Protein AF-A0A2T9YTA9-F1 (afdb_monomer_lite)

Secondary structure (DSSP, 8-state):
------------------HHHHHHHHHHHHTTS------------------------------------HHHHHHHHHHTT----S-------TTT--HHHHHHHHHHHHHHTPPPP--HHHHHHS-HHHHHHHHHHHTT--GGGPPP----PPPPTT--TT---HHHHGGG--

pLDDT: mean 70.23, std 19.35, range [25.97, 95.5]

Organism: NCBI:txid61424

Sequence (174 aa):
SDGKLTDELVIEVPDNENWIQAQLLKKTRLEGADKEKKEDCGLQIQKKTVKATQKQSSSEKEEDAPVQDIKTQVLRELATGFKVEEKLKIEVSEANATIGDKEKKKLLGDLENLEEGTTEESYARVPVESFGAALLRGMGWNKEADKEREETKPRASLLGLGAKPLSQLSRRSK

Structure (mmCIF, N/CA/C/O backbone):
data_AF-A0A2T9YTA9-F1
#
_entry.id   AF-A0A2T9YTA9-F1
#
loop_
_atom_site.group_PDB
_atom_site.id
_atom_site.type_symbol
_atom_site.label_atom_id
_atom_site.label_alt_id
_atom_site.label_comp_id
_atom_site.label_asym_id
_atom_site.label_entity_id
_atom_site.label_seq_id
_atom_site.pdbx_PDB_ins_code
_atom_site.Cartn_x
_atom_site.Cartn_y
_atom_site.Cartn_z
_atom_site.occupancy
_atom_site.B_iso_or_equiv
_atom_site.auth_seq_id
_atom_site.auth_comp_id
_atom_site.auth_asym_id
_atom_site.auth_atom_id
_atom_site.pdbx_PDB_model_num
ATOM 1 N N . SER A 1 1 ? -39.031 -32.396 3.344 1.00 40.75 1 SER A N 1
ATOM 2 C CA . SER A 1 1 ? -37.864 -33.146 2.842 1.00 40.75 1 SER A CA 1
ATOM 3 C C . SER A 1 1 ? -36.675 -32.228 2.898 1.00 40.75 1 SER A C 1
ATOM 5 O O . SER A 1 1 ? -36.449 -31.442 1.986 1.00 40.75 1 SER A O 1
ATOM 7 N N . ASP A 1 2 ? -36.017 -32.245 4.043 1.00 47.78 2 ASP A N 1
ATOM 8 C CA . ASP A 1 2 ? -35.284 -31.101 4.556 1.00 47.78 2 ASP A CA 1
ATOM 9 C C . ASP A 1 2 ? -33.785 -31.361 4.406 1.00 47.78 2 ASP A C 1
ATOM 11 O O . ASP A 1 2 ? -33.309 -32.459 4.682 1.00 47.78 2 ASP A O 1
ATOM 15 N N . GLY A 1 3 ? -33.054 -30.362 3.915 1.00 47.75 3 GLY A N 1
ATOM 16 C CA . GLY A 1 3 ? -31.653 -30.490 3.504 1.00 47.75 3 GLY A CA 1
ATOM 17 C C . GLY A 1 3 ? -30.830 -29.290 3.949 1.00 47.75 3 GLY A C 1
ATOM 18 O O . GLY A 1 3 ? -30.155 -28.660 3.140 1.00 47.75 3 GLY A O 1
ATOM 19 N N . LYS A 1 4 ? -30.952 -28.914 5.226 1.00 54.94 4 LYS A N 1
ATOM 20 C CA . LYS A 1 4 ? -30.260 -27.753 5.790 1.00 54.94 4 LYS A CA 1
ATOM 21 C C . LYS A 1 4 ? -28.819 -28.134 6.154 1.00 54.94 4 LYS A C 1
ATOM 23 O O . LYS A 1 4 ? -28.535 -28.457 7.301 1.00 54.94 4 LYS A O 1
ATOM 28 N N . LEU A 1 5 ? -27.936 -28.127 5.156 1.00 52.31 5 LEU A N 1
ATOM 29 C CA . LEU A 1 5 ? -26.509 -28.407 5.328 1.00 52.31 5 LEU A CA 1
ATOM 30 C C . LEU A 1 5 ? -25.816 -27.219 6.017 1.00 52.31 5 LEU A C 1
ATOM 32 O O . LEU A 1 5 ? -25.344 -26.291 5.363 1.00 52.31 5 LEU A O 1
ATOM 36 N N . THR A 1 6 ? -25.809 -27.221 7.348 1.00 58.75 6 THR A N 1
ATOM 37 C CA . THR A 1 6 ? -24.998 -26.308 8.165 1.00 58.75 6 THR A CA 1
ATOM 38 C C . THR A 1 6 ? -23.665 -26.972 8.487 1.00 58.75 6 THR A C 1
ATOM 40 O O . THR A 1 6 ? -23.453 -27.434 9.608 1.00 58.75 6 THR A O 1
ATOM 43 N N . ASP A 1 7 ? -22.783 -27.029 7.490 1.00 61.53 7 ASP A N 1
ATOM 44 C CA . ASP A 1 7 ? -21.380 -27.390 7.697 1.00 61.53 7 ASP A CA 1
ATOM 45 C C . ASP A 1 7 ? -20.689 -26.230 8.429 1.00 61.53 7 ASP A C 1
ATOM 47 O O . ASP A 1 7 ? -20.196 -25.279 7.818 1.00 61.53 7 ASP A O 1
ATOM 51 N N . GLU A 1 8 ? -20.702 -26.265 9.761 1.00 66.38 8 GLU A N 1
ATOM 52 C CA . GLU A 1 8 ? -19.934 -25.327 10.576 1.00 66.38 8 GLU A CA 1
ATOM 53 C C . GLU A 1 8 ? -18.439 -25.634 10.409 1.00 66.38 8 GLU A C 1
ATOM 55 O O . GLU A 1 8 ? -17.934 -26.621 10.944 1.00 66.38 8 GLU A O 1
ATOM 60 N N . LEU A 1 9 ? -17.715 -24.784 9.667 1.00 63.28 9 LEU A N 1
ATOM 61 C CA . LEU A 1 9 ? -16.251 -24.837 9.597 1.00 63.28 9 LEU A CA 1
ATOM 62 C C . LEU A 1 9 ? -15.640 -24.389 10.934 1.00 63.28 9 LEU A C 1
ATOM 64 O O . LEU A 1 9 ? -15.127 -23.277 11.076 1.00 63.28 9 LEU A O 1
ATOM 68 N N . VAL A 1 10 ? -15.677 -25.287 11.916 1.00 71.62 10 VAL A N 1
ATOM 69 C CA . VAL A 1 10 ? -14.903 -25.179 13.151 1.00 71.62 10 VAL A CA 1
ATOM 70 C C . VAL A 1 10 ? -13.429 -25.358 12.793 1.00 71.62 10 VAL A C 1
ATOM 72 O O . VAL A 1 10 ? -12.947 -26.470 12.589 1.00 71.62 10 VAL A O 1
ATOM 75 N N . ILE A 1 11 ? -12.704 -24.245 12.693 1.00 65.44 11 ILE A N 1
ATOM 76 C CA . ILE A 1 11 ? -11.245 -24.272 12.608 1.00 65.44 11 ILE A CA 1
ATOM 77 C C . ILE A 1 11 ? -10.727 -24.606 14.006 1.00 65.44 11 ILE A C 1
ATOM 79 O O . ILE A 1 11 ? -10.725 -23.749 14.890 1.00 65.44 11 ILE A O 1
ATOM 83 N N . GLU A 1 12 ? -10.291 -25.849 14.205 1.00 64.88 12 GLU A N 1
ATOM 84 C CA . GLU A 1 12 ? -9.565 -26.243 15.411 1.00 64.88 12 GLU A CA 1
ATOM 85 C C . GLU A 1 12 ? -8.277 -25.415 15.512 1.00 64.88 12 GLU A C 1
ATOM 87 O O . GLU A 1 12 ? -7.326 -25.602 14.751 1.00 64.88 12 GLU A O 1
ATOM 92 N N . VAL A 1 13 ? -8.254 -24.464 16.447 1.00 66.81 13 VAL A N 1
ATOM 93 C CA . VAL A 1 13 ? -7.025 -23.769 16.829 1.00 66.81 13 VAL A CA 1
ATOM 94 C C . VAL A 1 13 ? -6.237 -24.741 17.707 1.00 66.81 13 VAL A C 1
ATOM 96 O O . VAL A 1 13 ? -6.715 -25.057 18.797 1.00 66.81 13 VAL A O 1
ATOM 99 N N . PRO A 1 14 ? -5.063 -25.238 17.276 1.00 64.06 14 PRO A N 1
ATOM 100 C CA . PRO A 1 14 ? -4.266 -26.114 18.121 1.00 64.06 14 PRO A CA 1
ATOM 101 C C . PRO A 1 14 ? -3.813 -25.345 19.363 1.00 64.06 14 PRO A C 1
ATOM 103 O O . PRO A 1 14 ? -3.384 -24.190 19.252 1.00 64.06 14 PRO A O 1
ATOM 106 N N . ASP A 1 15 ? -3.875 -25.996 20.529 1.00 67.38 15 ASP A N 1
ATOM 107 C CA . ASP A 1 15 ? -3.315 -25.454 21.768 1.00 67.38 15 ASP A CA 1
ATOM 108 C C . ASP A 1 15 ? -1.877 -25.000 21.507 1.00 67.38 15 ASP A C 1
ATOM 110 O O . ASP A 1 15 ? -1.038 -25.750 20.999 1.00 67.38 15 ASP A O 1
ATOM 114 N N . ASN A 1 16 ? -1.607 -23.726 21.784 1.00 60.88 16 ASN A N 1
ATOM 115 C CA . ASN A 1 16 ? -0.426 -23.052 21.271 1.00 60.88 16 ASN A CA 1
ATOM 116 C C . ASN A 1 16 ? 0.832 -23.446 22.057 1.00 60.88 16 ASN A C 1
ATOM 118 O O . ASN A 1 16 ? 1.267 -22.714 22.950 1.00 60.88 16 ASN A O 1
ATOM 122 N N . GLU A 1 17 ? 1.421 -24.598 21.695 1.00 62.09 17 GLU A N 1
ATOM 123 C CA . GLU A 1 17 ? 2.660 -25.134 22.274 1.00 62.09 17 GLU A CA 1
ATOM 124 C C . GLU A 1 17 ? 3.660 -24.007 22.515 1.00 62.09 17 GLU A C 1
ATOM 126 O O . GLU A 1 17 ? 4.098 -23.304 21.599 1.00 62.09 17 GLU A O 1
ATOM 131 N N . ASN A 1 18 ? 3.927 -23.780 23.801 1.00 64.00 18 ASN A N 1
ATOM 132 C CA . ASN A 1 18 ? 4.260 -22.447 24.266 1.00 64.00 18 ASN A CA 1
ATOM 133 C C . ASN A 1 18 ? 5.513 -21.927 23.550 1.00 64.00 18 ASN A C 1
ATOM 135 O O . ASN A 1 18 ? 6.596 -22.501 23.687 1.00 64.00 18 ASN A O 1
ATOM 139 N N . TRP A 1 19 ? 5.408 -20.797 22.844 1.00 58.47 19 TRP A N 1
ATOM 140 C CA . TRP A 1 19 ? 6.564 -20.165 22.188 1.00 58.47 19 TRP A CA 1
ATOM 141 C C . TRP A 1 19 ? 7.711 -19.890 23.184 1.00 58.47 19 TRP A C 1
ATOM 143 O O . TRP A 1 19 ? 8.886 -19.897 22.816 1.00 58.47 19 TRP A O 1
ATOM 153 N N . ILE A 1 20 ? 7.357 -19.741 24.466 1.00 63.41 20 ILE A N 1
ATOM 154 C CA . ILE A 1 20 ? 8.235 -19.674 25.638 1.00 63.41 20 ILE A CA 1
ATOM 155 C C . ILE A 1 20 ? 9.043 -20.973 25.835 1.00 63.41 20 ILE A C 1
ATOM 157 O O . ILE A 1 20 ? 10.245 -20.905 26.081 1.00 63.41 20 ILE A O 1
ATOM 161 N N . GLN A 1 21 ? 8.437 -22.157 25.687 1.00 65.38 21 GLN A N 1
ATOM 162 C CA . GLN A 1 21 ? 9.142 -23.447 25.733 1.00 65.38 21 GLN A CA 1
ATOM 163 C C . GLN A 1 21 ? 10.055 -23.628 24.513 1.00 65.38 21 GLN A C 1
ATOM 165 O O . GLN A 1 21 ? 11.207 -24.033 24.667 1.00 65.38 21 GLN A O 1
ATOM 170 N N . ALA A 1 22 ? 9.604 -23.236 23.316 1.00 65.62 22 ALA A N 1
ATOM 171 C CA . ALA A 1 22 ? 10.445 -23.239 22.116 1.00 65.62 22 ALA A CA 1
ATOM 172 C C . ALA A 1 22 ? 11.651 -22.279 22.234 1.00 65.62 22 ALA A C 1
ATOM 174 O O . ALA A 1 22 ? 12.741 -22.586 21.747 1.00 65.62 22 ALA A O 1
ATOM 175 N N . GLN A 1 23 ? 11.490 -21.136 22.913 1.00 66.62 23 GLN A N 1
ATOM 176 C CA . GLN A 1 23 ? 12.589 -20.251 23.325 1.00 66.62 23 GLN A CA 1
ATOM 177 C C . GLN A 1 23 ? 13.514 -20.923 24.353 1.00 66.62 23 GLN A C 1
ATOM 179 O O . GLN A 1 23 ? 14.736 -20.850 24.214 1.00 66.62 23 GLN A O 1
ATOM 184 N N . LEU A 1 24 ? 12.963 -21.625 25.348 1.00 65.69 24 LEU A N 1
ATOM 185 C CA . LEU A 1 24 ? 13.742 -22.334 26.368 1.00 65.69 24 LEU A CA 1
ATOM 186 C C . LEU A 1 24 ? 14.623 -23.438 25.763 1.00 65.69 24 LEU A C 1
ATOM 188 O O . LEU A 1 24 ? 15.816 -23.471 26.060 1.00 65.69 24 LEU A O 1
ATOM 192 N N . LEU A 1 25 ? 14.085 -24.267 24.858 1.00 65.12 25 LEU A N 1
ATOM 193 C CA . LEU A 1 25 ? 14.863 -25.285 24.132 1.00 65.12 25 LEU A CA 1
ATOM 194 C C . LEU A 1 25 ? 15.940 -24.667 23.230 1.00 65.12 25 LEU A C 1
ATOM 196 O O . LEU A 1 25 ? 17.037 -25.213 23.117 1.00 65.12 25 LEU A O 1
ATOM 200 N N . LYS A 1 26 ? 15.666 -23.520 22.592 1.00 65.88 26 LYS A N 1
ATOM 201 C CA . LYS A 1 26 ? 16.689 -22.787 21.827 1.00 65.88 26 LYS A CA 1
ATOM 202 C C . LYS A 1 26 ? 17.810 -22.292 22.741 1.00 65.88 26 LYS A C 1
ATOM 204 O O . LYS A 1 26 ? 18.975 -22.434 22.384 1.00 65.88 26 LYS A O 1
ATOM 209 N N . LYS A 1 27 ? 17.480 -21.770 23.926 1.00 61.62 27 LYS A N 1
ATOM 210 C CA . LYS A 1 27 ? 18.472 -21.288 24.896 1.00 61.62 27 LYS A CA 1
ATOM 211 C C . LYS A 1 27 ? 19.351 -22.420 25.437 1.00 61.62 27 LYS A C 1
ATOM 213 O O . LYS A 1 27 ? 20.569 -22.277 25.411 1.00 61.62 27 LYS A O 1
ATOM 218 N N . THR A 1 28 ? 18.773 -23.543 25.868 1.00 57.31 28 THR A N 1
ATOM 219 C CA . THR A 1 28 ? 19.554 -24.683 26.391 1.00 57.31 28 THR A CA 1
ATOM 220 C C . THR A 1 28 ? 20.401 -25.362 25.315 1.00 57.31 28 THR A C 1
ATOM 222 O O . THR A 1 28 ? 21.502 -25.817 25.607 1.00 57.31 28 THR A O 1
ATOM 225 N N . ARG A 1 29 ? 19.954 -25.374 24.051 1.00 52.56 29 ARG A N 1
ATOM 226 C CA . ARG A 1 29 ? 20.751 -25.891 22.924 1.00 52.56 29 ARG A CA 1
ATOM 227 C C . ARG A 1 29 ? 21.940 -24.994 22.545 1.00 52.56 29 ARG A C 1
ATOM 229 O O . ARG A 1 29 ? 22.897 -25.497 21.965 1.00 52.56 29 ARG A O 1
ATOM 236 N N . LEU A 1 30 ? 21.892 -23.696 22.855 1.00 52.50 30 LEU A N 1
ATOM 237 C CA . LEU A 1 30 ? 22.941 -22.725 22.509 1.00 52.50 30 LEU A CA 1
ATOM 238 C C . LEU A 1 30 ? 23.997 -22.517 23.607 1.00 52.50 30 LEU A C 1
ATOM 240 O O . LEU A 1 30 ? 25.041 -21.942 23.330 1.00 52.50 30 LEU A O 1
ATOM 244 N N . GLU A 1 31 ? 23.791 -23.016 24.829 1.00 51.38 31 GLU A N 1
ATOM 245 C CA . GLU A 1 31 ? 24.792 -22.897 25.908 1.00 51.38 31 GLU A CA 1
ATOM 246 C C . GLU A 1 31 ? 26.050 -23.766 25.672 1.00 51.38 31 GLU A C 1
ATOM 248 O O . GLU A 1 31 ? 27.072 -23.581 26.329 1.00 51.38 31 GLU A O 1
ATOM 253 N N . GLY A 1 32 ? 26.004 -24.680 24.694 1.00 52.91 32 GLY A N 1
ATOM 254 C CA . GLY A 1 32 ? 27.119 -25.551 24.309 1.00 52.91 32 GLY A CA 1
ATOM 255 C C . GLY A 1 32 ? 27.921 -25.131 23.068 1.00 52.91 32 GLY A C 1
ATOM 256 O O . GLY A 1 32 ? 28.824 -25.879 22.698 1.00 52.91 32 GLY A O 1
ATOM 257 N N . ALA A 1 33 ? 27.609 -24.008 22.401 1.00 47.84 33 ALA A N 1
ATOM 258 C CA . ALA A 1 33 ? 28.216 -23.663 21.108 1.00 47.84 33 ALA A CA 1
ATOM 259 C C . ALA A 1 33 ? 28.548 -22.165 20.921 1.00 47.84 33 ALA A C 1
ATOM 261 O O . ALA A 1 33 ? 27.722 -21.289 21.153 1.00 47.84 33 ALA A O 1
ATOM 262 N N . ASP A 1 34 ? 29.765 -21.932 20.423 1.00 46.88 34 ASP A N 1
ATOM 263 C CA . ASP A 1 34 ? 30.239 -20.798 19.614 1.00 46.88 34 ASP A CA 1
ATOM 264 C C . ASP A 1 34 ? 30.160 -19.355 20.164 1.00 46.88 34 ASP A C 1
ATOM 266 O O . ASP A 1 34 ? 29.145 -18.658 20.146 1.00 46.88 34 ASP A O 1
ATOM 270 N N . LYS A 1 35 ? 31.342 -18.843 20.544 1.00 51.28 35 LYS A N 1
ATOM 271 C CA . LYS A 1 35 ? 31.606 -17.422 20.830 1.00 51.28 35 LYS A CA 1
ATOM 272 C C . LYS A 1 35 ? 31.845 -16.628 19.537 1.00 51.28 35 LYS A C 1
ATOM 274 O O . LYS A 1 35 ? 32.991 -16.312 19.221 1.00 51.28 35 LYS A O 1
ATOM 279 N N . GLU A 1 36 ? 30.790 -16.261 18.820 1.00 52.22 36 GLU A N 1
ATOM 280 C CA . GLU A 1 36 ? 30.896 -15.382 17.642 1.00 52.22 36 GLU A CA 1
ATOM 281 C C . GLU A 1 36 ? 30.331 -13.965 17.889 1.00 52.22 36 GLU A C 1
ATOM 283 O O . GLU A 1 36 ? 29.819 -13.635 18.964 1.00 52.22 36 GLU A O 1
ATOM 288 N N . LYS A 1 37 ? 30.571 -13.063 16.931 1.00 47.03 37 LYS A N 1
ATOM 289 C CA . LYS A 1 37 ? 30.612 -11.605 17.139 1.00 47.03 37 LYS A CA 1
ATOM 290 C C . LYS A 1 37 ? 29.228 -10.978 17.334 1.00 47.03 37 LYS A C 1
ATOM 292 O O . LYS A 1 37 ? 28.288 -11.279 16.608 1.00 47.03 37 LYS A O 1
ATOM 297 N N . LYS A 1 38 ? 29.148 -9.996 18.238 1.00 47.59 38 LYS A N 1
ATOM 298 C CA . LYS A 1 38 ? 28.053 -9.016 18.262 1.00 47.59 38 LYS A CA 1
ATOM 299 C C . LYS A 1 38 ? 28.402 -7.840 17.356 1.00 47.59 38 LYS A C 1
ATOM 301 O O . LYS A 1 38 ? 29.269 -7.043 17.705 1.00 47.59 38 LYS A O 1
ATOM 306 N N . GLU A 1 39 ? 27.713 -7.727 16.229 1.00 51.19 39 GLU A N 1
ATOM 307 C CA . GLU A 1 39 ? 27.677 -6.502 15.429 1.00 51.19 39 GLU A CA 1
ATOM 308 C C . GLU A 1 39 ? 26.468 -5.672 15.891 1.00 51.19 39 GLU A C 1
ATOM 310 O O . GLU A 1 39 ? 25.338 -6.157 15.895 1.00 51.19 39 GLU A O 1
ATOM 315 N N . ASP A 1 40 ? 26.716 -4.456 16.386 1.00 51.50 40 ASP A N 1
ATOM 316 C CA . ASP A 1 40 ? 25.753 -3.702 17.206 1.00 51.50 40 ASP A CA 1
ATOM 317 C C . ASP A 1 40 ? 24.887 -2.755 16.353 1.00 51.50 40 ASP A C 1
ATOM 319 O O . ASP A 1 40 ? 25.058 -1.536 16.340 1.00 51.50 40 ASP A O 1
ATOM 323 N N . CYS A 1 41 ? 23.966 -3.329 15.576 1.00 48.34 41 CYS A N 1
ATOM 324 C CA . CYS A 1 41 ? 23.066 -2.607 14.672 1.00 48.34 41 CYS A CA 1
ATOM 325 C C . CYS A 1 41 ? 21.750 -2.167 15.355 1.00 48.34 41 CYS A C 1
ATOM 327 O O . CYS A 1 41 ? 20.657 -2.583 14.968 1.00 48.34 41 CYS A O 1
ATOM 329 N N . GLY A 1 42 ? 21.847 -1.307 16.378 1.00 66.81 42 GLY A N 1
ATOM 330 C CA . GLY A 1 42 ? 20.703 -0.832 17.174 1.00 66.81 42 GLY A CA 1
ATOM 331 C C . GLY A 1 42 ? 20.610 0.692 17.336 1.00 66.81 42 GLY A C 1
ATOM 332 O O . GLY A 1 42 ? 21.616 1.397 17.379 1.00 66.81 42 GLY A O 1
ATOM 333 N N . LEU A 1 43 ? 19.384 1.216 17.469 1.00 54.84 43 LEU A N 1
ATOM 334 C CA . LEU A 1 43 ? 19.136 2.645 17.704 1.00 54.84 43 LEU A CA 1
ATOM 335 C C . LEU A 1 43 ? 19.393 2.997 19.184 1.00 54.84 43 LEU A C 1
ATOM 337 O O . LEU A 1 43 ? 18.695 2.522 20.081 1.00 54.84 43 LEU A O 1
ATOM 341 N N . GLN A 1 44 ? 20.417 3.807 19.458 1.00 65.50 44 GLN A N 1
ATOM 342 C CA . GLN A 1 44 ? 21.008 3.902 20.799 1.00 65.50 44 GLN A CA 1
ATOM 343 C C . GLN A 1 44 ? 20.300 4.934 21.707 1.00 65.50 44 GLN A C 1
ATOM 345 O O . GLN A 1 44 ? 20.561 6.137 21.657 1.00 65.50 44 GLN A O 1
ATOM 350 N N . ILE A 1 45 ? 19.383 4.461 22.561 1.00 66.06 45 ILE A N 1
ATOM 351 C CA . ILE A 1 45 ? 18.544 5.315 23.423 1.00 66.06 45 ILE A CA 1
ATOM 352 C C . ILE A 1 45 ? 19.328 5.854 24.636 1.00 66.06 45 ILE A C 1
ATOM 354 O O . ILE A 1 45 ? 19.606 5.139 25.601 1.00 66.06 45 ILE A O 1
ATOM 358 N N . GLN A 1 46 ? 19.615 7.157 24.617 1.00 68.94 46 GLN A N 1
ATOM 359 C CA . GLN A 1 46 ? 20.226 7.908 25.721 1.00 68.94 46 GLN A CA 1
ATOM 360 C C . GLN A 1 46 ? 19.267 8.039 26.923 1.00 68.94 46 GLN A C 1
ATOM 362 O O . GLN A 1 46 ? 18.248 8.730 26.850 1.00 68.94 46 GLN A O 1
ATOM 367 N N . LYS A 1 47 ? 19.604 7.425 28.065 1.00 64.50 47 LYS A N 1
ATOM 368 C CA . LYS A 1 47 ? 18.811 7.522 29.307 1.00 64.50 47 LYS A CA 1
ATOM 369 C C . LYS A 1 47 ? 19.046 8.861 30.018 1.00 64.50 47 LYS A C 1
ATOM 371 O O . LYS A 1 47 ? 19.996 9.003 30.786 1.00 64.50 47 LYS A O 1
ATOM 376 N N . LYS A 1 48 ? 18.153 9.837 29.818 1.00 57.16 48 LYS A N 1
ATOM 377 C CA . LYS A 1 48 ? 18.143 11.076 30.617 1.00 57.16 48 LYS A CA 1
ATOM 378 C C . LYS A 1 48 ? 17.714 10.785 32.058 1.00 57.16 48 LYS A C 1
ATOM 380 O O . LYS A 1 48 ? 16.589 10.362 32.302 1.00 57.16 48 LYS A O 1
ATOM 385 N N . THR A 1 49 ? 18.606 11.051 33.008 1.00 43.22 49 THR A N 1
ATOM 386 C CA . THR A 1 49 ? 18.297 11.058 34.444 1.00 43.22 49 THR A CA 1
ATOM 387 C C . THR A 1 49 ? 17.673 12.400 34.838 1.00 43.22 49 THR A C 1
ATOM 389 O O . THR A 1 49 ? 18.218 13.459 34.524 1.00 43.22 49 THR A O 1
ATOM 392 N N . VAL A 1 50 ? 16.515 12.361 35.504 1.00 45.31 50 VAL A N 1
ATOM 393 C CA . VAL A 1 50 ? 15.825 13.543 36.042 1.00 45.31 50 VAL A CA 1
ATOM 394 C C . VAL A 1 50 ? 15.982 13.535 37.558 1.00 45.31 50 VAL A C 1
ATOM 396 O O . VAL A 1 50 ? 15.513 12.627 38.241 1.00 45.31 50 VAL A O 1
ATOM 399 N N . LYS A 1 51 ? 16.666 14.549 38.092 1.00 37.03 51 LYS A N 1
ATOM 400 C CA . LYS A 1 51 ? 16.985 14.651 39.519 1.00 37.03 51 LYS A CA 1
ATOM 401 C C . LYS A 1 51 ? 15.825 15.318 40.265 1.00 37.03 51 LYS A C 1
ATOM 403 O O . LYS A 1 51 ? 15.719 16.540 40.275 1.00 37.03 51 LYS A O 1
ATOM 408 N N . ALA A 1 52 ? 14.941 14.514 40.852 1.00 33.31 52 ALA A N 1
ATOM 409 C CA . ALA A 1 52 ? 13.789 15.006 41.604 1.00 33.31 52 ALA A CA 1
ATOM 410 C C . ALA A 1 52 ? 14.208 15.596 42.963 1.00 33.31 52 ALA A C 1
ATOM 412 O O . ALA A 1 52 ? 14.742 14.890 43.817 1.00 33.31 52 ALA A O 1
ATOM 413 N N . THR A 1 53 ? 13.931 16.883 43.179 1.00 27.25 53 THR A N 1
ATOM 414 C CA . THR A 1 53 ? 14.089 17.540 44.485 1.00 27.25 53 THR A CA 1
ATOM 415 C C . THR A 1 53 ? 12.826 17.328 45.312 1.00 27.25 53 THR A C 1
ATOM 417 O O . THR A 1 53 ? 11.762 17.830 44.955 1.00 27.25 53 THR A O 1
ATOM 420 N N . GLN A 1 54 ? 12.928 16.597 46.422 1.00 37.81 54 GLN A N 1
ATOM 421 C CA . GLN A 1 54 ? 11.819 16.449 47.365 1.00 37.81 54 GLN A CA 1
ATOM 422 C C . GLN A 1 54 ? 11.565 17.748 48.142 1.00 37.81 54 GLN A C 1
ATOM 424 O O . GLN A 1 54 ? 12.497 18.457 48.520 1.00 37.81 54 GLN A O 1
ATOM 429 N N . LYS A 1 55 ? 10.290 18.013 48.438 1.00 27.75 55 LYS A N 1
ATOM 430 C CA . LYS A 1 55 ? 9.846 19.024 49.402 1.00 27.75 55 LYS A CA 1
ATOM 431 C C . LYS A 1 55 ? 8.999 18.314 50.455 1.00 27.75 55 LYS A C 1
ATOM 433 O O . LYS A 1 55 ? 7.961 17.756 50.117 1.00 27.75 55 LYS A O 1
ATOM 438 N N . GLN A 1 56 ? 9.438 18.338 51.710 1.00 33.53 56 GLN A N 1
ATOM 439 C CA . GLN A 1 56 ? 8.661 17.865 52.857 1.00 33.53 56 GLN A CA 1
ATOM 440 C C . GLN A 1 56 ? 8.472 19.008 53.854 1.00 33.53 56 GLN A C 1
ATOM 442 O O . GLN A 1 56 ? 9.409 19.750 54.140 1.00 33.53 56 GLN A O 1
ATOM 447 N N . SER A 1 57 ? 7.262 19.121 54.392 1.00 26.98 57 SER A N 1
ATOM 448 C CA . SER A 1 57 ? 6.927 19.951 55.550 1.00 26.98 57 SER A CA 1
ATOM 449 C C . SER A 1 57 ? 5.722 19.321 56.245 1.00 26.98 57 SER A C 1
ATOM 451 O O . SER A 1 57 ? 4.681 19.136 55.618 1.00 26.98 57 SER A O 1
ATOM 453 N N . SER A 1 58 ? 5.896 18.941 57.505 1.00 25.97 58 SER A N 1
ATOM 454 C CA . SER A 1 58 ? 4.930 18.244 58.362 1.00 25.97 58 SER A CA 1
ATOM 455 C C . SER A 1 58 ? 4.009 19.202 59.123 1.00 25.97 58 SER A C 1
ATOM 457 O O . SER A 1 58 ? 4.461 20.293 59.459 1.00 25.9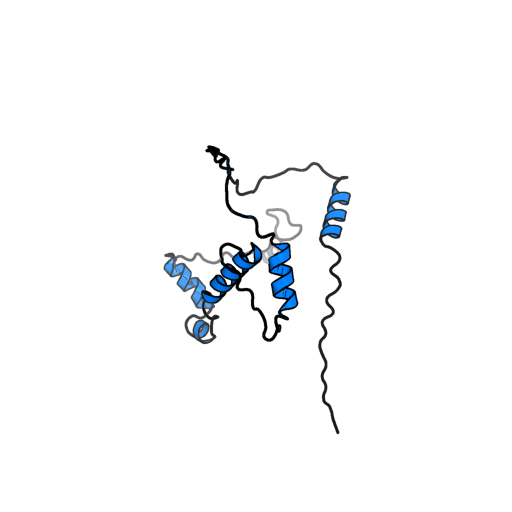7 58 SER A O 1
ATOM 459 N N . SER A 1 59 ? 2.810 18.753 59.524 1.00 26.14 59 SER A N 1
ATOM 460 C CA . SER A 1 59 ? 2.440 18.693 60.956 1.00 26.14 59 SER A CA 1
ATOM 461 C C . SER A 1 59 ? 1.103 17.977 61.225 1.00 26.14 59 SER A C 1
ATOM 463 O O . SER A 1 59 ? 0.144 18.099 60.472 1.00 26.14 59 SER A O 1
ATOM 465 N N . GLU A 1 60 ? 1.085 17.285 62.360 1.00 30.38 60 GLU A N 1
ATOM 466 C CA . GLU A 1 60 ? -0.038 16.882 63.230 1.00 30.38 60 GLU A CA 1
ATOM 467 C C . GLU A 1 60 ? -0.719 18.131 63.892 1.00 30.38 60 GLU A C 1
ATOM 469 O O . GLU A 1 60 ? -0.130 19.211 63.795 1.00 30.38 60 GLU A O 1
ATOM 474 N N . LYS A 1 61 ? -1.890 18.138 64.580 1.00 27.03 61 LYS A N 1
ATOM 475 C CA . LYS A 1 61 ? -2.810 17.104 65.146 1.00 27.03 61 LYS A CA 1
ATOM 476 C C . LYS A 1 61 ? -4.164 17.722 65.643 1.00 27.03 61 LYS A C 1
ATOM 478 O O . LYS A 1 61 ? -4.215 18.942 65.714 1.00 27.03 61 LYS A O 1
ATOM 483 N N . GLU A 1 62 ? -5.166 16.872 65.978 1.00 35.00 62 GLU A N 1
ATOM 484 C CA . GLU A 1 62 ? -6.158 16.878 67.125 1.00 35.00 62 GLU A CA 1
ATOM 485 C C . GLU A 1 62 ? -6.766 18.220 67.668 1.00 35.00 62 GLU A C 1
ATOM 487 O O . GLU A 1 62 ? -6.066 19.223 67.733 1.00 35.00 62 GLU A O 1
ATOM 492 N N . GLU A 1 63 ? -8.014 18.396 68.159 1.00 32.19 63 GLU A N 1
ATOM 493 C CA . GLU A 1 63 ? -9.292 17.624 68.304 1.00 32.19 63 GLU A CA 1
ATOM 494 C C . GLU A 1 63 ? -10.489 18.550 67.860 1.00 32.19 63 GLU A C 1
ATOM 496 O O . GLU A 1 63 ? -10.241 19.471 67.084 1.00 32.19 63 GLU A O 1
ATOM 501 N N . ASP A 1 64 ? -11.794 18.487 68.215 1.00 30.23 64 ASP A N 1
ATOM 502 C CA . ASP A 1 64 ? -12.681 17.679 69.101 1.00 30.23 64 ASP A CA 1
ATOM 503 C C . ASP A 1 64 ? -14.149 17.727 68.588 1.00 30.23 64 ASP A C 1
ATOM 505 O O . ASP A 1 64 ? -14.549 18.721 67.977 1.00 30.23 64 ASP A O 1
ATOM 509 N N . ALA A 1 65 ? -14.950 16.683 68.866 1.00 38.72 65 ALA A N 1
ATOM 510 C CA . ALA A 1 65 ? -16.427 16.650 68.835 1.00 38.72 65 ALA A CA 1
ATOM 511 C C . ALA A 1 65 ? -16.964 15.265 69.300 1.00 38.72 65 ALA A C 1
ATOM 513 O O . ALA A 1 65 ? -16.275 14.255 69.139 1.00 38.72 65 ALA A O 1
ATOM 514 N N . PRO A 1 66 ? -18.211 15.145 69.815 1.00 45.31 66 PRO A N 1
ATOM 515 C CA . PRO A 1 66 ? -18.720 13.884 70.366 1.00 45.31 66 PRO A CA 1
ATOM 516 C C . PRO A 1 66 ? -18.830 12.755 69.328 1.00 45.31 66 PRO A C 1
ATOM 518 O O . PRO A 1 66 ? -19.622 12.815 68.384 1.00 45.31 66 PRO A O 1
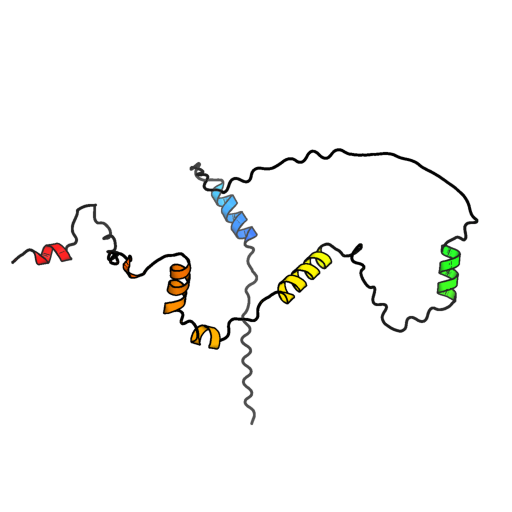ATOM 521 N N . VAL A 1 67 ? -18.085 11.672 69.570 1.00 52.53 67 VAL A N 1
ATOM 522 C CA . VAL A 1 67 ? -18.057 10.464 68.734 1.00 52.53 67 VAL A CA 1
ATOM 523 C C . VAL A 1 67 ? -19.411 9.746 68.763 1.00 52.53 67 VAL A C 1
ATOM 525 O O . VAL A 1 67 ? -19.697 8.947 69.657 1.00 52.53 67 VAL A O 1
ATOM 528 N N . GLN A 1 68 ? -20.230 9.958 67.732 1.00 57.00 68 GLN A N 1
ATOM 529 C CA . GLN A 1 68 ? -21.207 8.944 67.343 1.00 57.00 68 GLN A CA 1
ATOM 530 C C . GLN A 1 68 ? -20.438 7.789 66.702 1.00 57.00 68 GLN A C 1
ATOM 532 O O . GLN A 1 68 ? -19.952 7.910 65.580 1.00 57.00 68 GLN A O 1
ATOM 537 N N . ASP A 1 69 ? -20.296 6.676 67.427 1.00 64.25 69 ASP A N 1
ATOM 538 C CA . ASP A 1 69 ? -19.657 5.472 66.896 1.00 64.25 69 ASP A CA 1
ATOM 539 C C . ASP A 1 69 ? -20.376 5.051 65.610 1.00 64.25 69 ASP A C 1
ATOM 541 O O . ASP A 1 69 ? -21.577 4.765 65.634 1.00 64.25 69 ASP A O 1
ATOM 545 N N . ILE A 1 70 ? -19.635 4.996 64.501 1.00 70.25 70 ILE A N 1
ATOM 546 C CA . ILE A 1 70 ? -20.133 4.694 63.152 1.00 70.25 70 ILE A CA 1
ATOM 547 C C . ILE A 1 70 ? -20.948 3.390 63.154 1.00 70.25 70 ILE A C 1
ATOM 549 O O . ILE A 1 70 ? -21.958 3.281 62.459 1.00 70.25 70 ILE A O 1
ATOM 553 N N . LYS A 1 71 ? -20.591 2.427 64.018 1.00 75.50 71 LYS A N 1
ATOM 554 C CA . LYS A 1 71 ? -21.351 1.181 64.218 1.00 75.50 71 LYS A CA 1
ATOM 555 C C . LYS A 1 71 ? -22.819 1.436 64.584 1.00 75.50 71 LYS A C 1
ATOM 557 O O . LYS A 1 71 ? -23.693 0.721 64.112 1.00 75.50 71 LYS A O 1
ATOM 562 N N . THR A 1 72 ? -23.108 2.454 65.397 1.00 73.19 72 THR A N 1
ATOM 563 C CA . THR A 1 72 ? -24.473 2.802 65.843 1.00 73.19 72 THR A CA 1
ATOM 564 C C . THR A 1 72 ? -25.311 3.481 64.761 1.00 73.19 72 THR A C 1
ATOM 566 O O . THR A 1 72 ? -26.538 3.381 64.790 1.00 73.19 72 THR A O 1
ATOM 569 N N . GLN A 1 73 ? -24.661 4.134 63.793 1.00 74.38 73 GLN A N 1
ATOM 570 C CA . GLN A 1 73 ? -25.312 4.701 62.612 1.00 74.38 73 GLN A CA 1
ATOM 571 C C . GLN A 1 73 ? -25.617 3.583 61.606 1.00 74.38 73 GLN A C 1
ATOM 573 O O . GLN A 1 73 ? -26.781 3.366 61.274 1.00 74.38 73 GLN A O 1
ATOM 578 N N . VAL A 1 74 ? -24.617 2.762 61.265 1.00 79.12 74 VAL A N 1
ATOM 579 C CA . VAL A 1 74 ? -24.768 1.596 60.371 1.00 79.12 74 VAL A CA 1
ATOM 580 C C . VAL A 1 74 ? -25.819 0.601 60.888 1.00 79.12 74 VAL A C 1
ATOM 582 O O . VAL A 1 74 ? -26.662 0.140 60.122 1.00 79.12 74 VAL A O 1
ATOM 585 N N . LEU A 1 75 ? -25.840 0.297 62.193 1.00 78.25 75 LEU A N 1
ATOM 586 C CA . LEU A 1 75 ? -26.869 -0.569 62.789 1.00 78.25 75 LEU A CA 1
ATOM 587 C C . LEU A 1 75 ? -28.285 0.014 62.666 1.00 78.25 75 LEU A C 1
ATOM 589 O O . LEU A 1 75 ? -29.239 -0.747 62.517 1.00 78.25 75 LEU A O 1
ATOM 593 N N . ARG A 1 76 ? -28.435 1.345 62.708 1.00 76.94 76 ARG A N 1
ATOM 594 C CA . ARG A 1 76 ? -29.730 2.017 62.528 1.00 76.94 76 ARG A CA 1
ATOM 595 C C . ARG A 1 76 ? -30.200 1.923 61.079 1.00 76.94 76 ARG A C 1
ATOM 597 O O . ARG A 1 76 ? -31.353 1.575 60.852 1.00 76.94 76 ARG A O 1
ATOM 604 N N . GLU A 1 77 ? -29.311 2.183 60.126 1.00 74.94 77 GLU A N 1
ATOM 605 C CA . GLU A 1 77 ? -29.604 2.134 58.687 1.00 74.94 77 GLU A CA 1
ATOM 606 C C . GLU A 1 77 ? -29.984 0.715 58.231 1.00 74.94 77 GLU A C 1
ATOM 608 O O . GLU A 1 77 ? -30.989 0.529 57.537 1.00 74.94 77 GLU A O 1
ATOM 613 N N . LEU A 1 78 ? -29.261 -0.301 58.715 1.00 74.06 78 LEU A N 1
ATOM 614 C CA . LEU A 1 78 ? -29.609 -1.712 58.515 1.00 74.06 78 LEU A CA 1
ATOM 615 C C . LEU A 1 78 ? -30.973 -2.060 59.135 1.00 74.06 78 LEU A C 1
ATOM 617 O O . LEU A 1 78 ? -31.791 -2.714 58.488 1.00 74.06 78 LEU A O 1
ATOM 621 N N . ALA A 1 79 ? -31.253 -1.594 60.358 1.00 76.19 79 ALA A N 1
ATOM 622 C CA . ALA A 1 79 ? -32.533 -1.833 61.031 1.00 76.19 79 ALA A CA 1
ATOM 623 C C . ALA A 1 79 ? -33.724 -1.131 60.352 1.00 76.19 79 ALA A C 1
ATOM 625 O O . ALA A 1 79 ? -34.846 -1.627 60.438 1.00 76.19 79 ALA A O 1
ATOM 626 N N . THR A 1 80 ? -33.503 -0.017 59.642 1.00 76.25 80 THR A N 1
ATOM 627 C CA . THR A 1 80 ? -34.546 0.649 58.839 1.00 76.25 80 THR A CA 1
ATOM 628 C C . THR A 1 80 ? -34.887 -0.062 57.525 1.00 76.25 80 THR A C 1
ATOM 630 O O . THR A 1 80 ? -35.796 0.380 56.828 1.00 76.25 80 THR A O 1
ATOM 633 N N . GLY A 1 81 ? -34.218 -1.175 57.194 1.00 57.38 81 GLY A N 1
ATOM 634 C CA . GLY A 1 81 ? -34.633 -2.063 56.106 1.00 57.38 81 GLY A CA 1
ATOM 635 C C . GLY A 1 81 ? -34.541 -1.423 54.721 1.00 57.38 81 GLY A C 1
ATOM 636 O O . GLY A 1 81 ? -35.533 -1.390 53.993 1.00 57.38 81 GLY A O 1
ATOM 637 N N . PHE A 1 82 ? -33.360 -0.912 54.355 1.00 55.78 82 PHE A N 1
ATOM 638 C CA . PHE A 1 82 ? -33.128 -0.305 53.042 1.00 55.78 82 PHE A CA 1
ATOM 639 C C . PHE A 1 82 ? -33.504 -1.277 51.909 1.00 55.78 82 PHE A C 1
ATOM 641 O O . PHE A 1 82 ? -32.852 -2.303 51.692 1.00 55.78 82 PHE A O 1
ATOM 648 N N . LYS A 1 83 ? -34.582 -0.957 51.188 1.00 58.91 83 LYS A N 1
ATOM 649 C CA . LYS A 1 83 ? -35.140 -1.808 50.138 1.00 58.91 83 LYS A CA 1
ATOM 650 C C . LYS A 1 83 ? -34.308 -1.645 48.865 1.00 58.91 83 LYS A C 1
ATOM 652 O O . LYS A 1 83 ? -34.500 -0.689 48.121 1.00 58.91 83 LYS A O 1
ATOM 657 N N . VAL A 1 84 ? -33.362 -2.561 48.642 1.00 57.28 84 VAL A N 1
ATOM 658 C CA . VAL A 1 84 ? -32.495 -2.572 47.450 1.00 57.28 84 VAL A CA 1
ATOM 659 C C . VAL A 1 84 ? -33.303 -2.995 46.221 1.00 57.28 84 VAL A C 1
ATOM 661 O O . VAL A 1 84 ? -33.278 -4.149 45.797 1.00 57.28 84 VAL A O 1
ATOM 664 N N . GLU A 1 85 ? -34.028 -2.040 45.653 1.00 63.97 85 GLU A N 1
ATOM 665 C CA . GLU A 1 85 ? -34.568 -2.117 44.302 1.00 63.97 85 GLU A CA 1
ATOM 666 C C . GLU A 1 85 ? -33.837 -1.117 43.398 1.00 63.97 85 GLU A C 1
ATOM 668 O O . GLU A 1 85 ? -33.408 -0.051 43.830 1.00 63.97 85 GLU A O 1
ATOM 673 N N . GLU A 1 86 ? -33.689 -1.519 42.137 1.00 61.25 86 GLU A N 1
ATOM 674 C CA . GLU A 1 86 ? -32.892 -0.875 41.088 1.00 61.25 86 GLU A CA 1
ATOM 675 C C . GLU A 1 86 ? -31.359 -0.868 41.280 1.00 61.25 86 GLU A C 1
ATOM 677 O O . GLU A 1 86 ? -30.786 -0.912 42.367 1.00 61.25 86 GLU A O 1
ATOM 682 N N . LYS A 1 87 ? -30.662 -0.948 40.142 1.00 58.44 87 LYS A N 1
ATOM 683 C CA . LYS A 1 87 ? -29.246 -1.327 40.066 1.00 58.44 87 LYS A CA 1
ATOM 684 C C . LYS A 1 87 ? -28.361 -0.119 40.371 1.00 58.44 87 LYS A C 1
ATOM 686 O O . LYS A 1 87 ? -28.187 0.731 39.500 1.00 58.44 87 LYS A O 1
ATOM 691 N N . LEU A 1 88 ? -27.750 -0.083 41.558 1.00 59.16 88 LEU A N 1
ATOM 692 C CA . LEU A 1 88 ? -26.747 0.921 41.940 1.00 59.16 88 LEU A CA 1
ATOM 693 C C . LEU A 1 88 ? -25.528 0.878 41.001 1.00 59.16 88 LEU A C 1
ATOM 695 O O . LEU A 1 88 ? -24.559 0.149 41.217 1.00 59.16 88 LEU A O 1
ATOM 699 N N . LYS A 1 89 ? -25.588 1.669 39.930 1.00 60.31 89 LYS A N 1
ATOM 700 C CA . LYS A 1 89 ? -24.519 1.825 38.948 1.00 60.31 89 LYS A CA 1
ATOM 701 C C . LYS A 1 89 ? -23.486 2.803 39.506 1.00 60.31 89 LYS A C 1
ATOM 703 O O . LYS A 1 89 ? -23.643 4.011 39.380 1.00 60.31 89 LYS A O 1
ATOM 708 N N . ILE A 1 90 ? -22.446 2.271 40.147 1.00 69.88 90 ILE A N 1
ATOM 709 C CA . ILE A 1 90 ? -21.338 3.075 40.675 1.00 69.88 90 ILE A CA 1
ATOM 710 C C . ILE A 1 90 ? -20.616 3.741 39.499 1.00 69.88 90 ILE A C 1
ATOM 712 O O . ILE A 1 90 ? -19.939 3.074 38.715 1.00 69.88 90 ILE A O 1
ATOM 716 N N . GLU A 1 91 ? -20.766 5.057 39.367 1.00 66.19 91 GLU A N 1
ATOM 717 C CA . GLU A 1 91 ? -20.045 5.835 38.364 1.00 66.19 91 GLU A CA 1
ATOM 718 C C . GLU A 1 91 ? -18.602 6.057 38.830 1.00 66.19 91 GLU A C 1
ATOM 720 O O . GLU A 1 91 ? -18.336 6.713 39.839 1.00 66.19 91 GLU A O 1
ATOM 725 N N . VAL A 1 92 ? -17.652 5.462 38.107 1.00 70.25 92 VAL A N 1
ATOM 726 C CA . VAL A 1 92 ? -16.223 5.581 38.409 1.00 70.25 92 VAL A CA 1
ATOM 727 C C . VAL A 1 92 ? -15.749 6.974 37.999 1.00 70.25 92 VAL A C 1
ATOM 729 O O . VAL A 1 92 ? -15.570 7.259 36.816 1.00 70.25 92 VAL A O 1
ATOM 732 N N . SER A 1 93 ? -15.537 7.847 38.984 1.00 75.25 93 SER A N 1
ATOM 733 C CA . SER A 1 93 ? -14.972 9.178 38.754 1.00 75.25 93 SER A CA 1
ATOM 734 C C . SER A 1 93 ? -13.544 9.087 38.201 1.00 75.25 93 SER A C 1
ATOM 736 O O . SER A 1 93 ? -12.774 8.193 38.556 1.00 75.25 93 SER A O 1
ATOM 738 N N . GLU A 1 94 ? -13.149 10.032 37.342 1.00 69.88 94 GLU A N 1
ATOM 739 C CA . GLU A 1 94 ? -11.866 9.958 36.614 1.00 69.88 94 GLU A CA 1
ATOM 740 C C . GLU A 1 94 ? -10.628 9.943 37.532 1.00 69.88 94 GLU A C 1
ATOM 742 O O . GLU A 1 94 ? -9.585 9.375 37.187 1.00 69.88 94 GLU A O 1
ATOM 747 N N . ALA A 1 95 ? -10.762 10.514 38.735 1.00 75.00 95 ALA A N 1
ATOM 748 C CA . ALA A 1 95 ? -9.763 10.439 39.796 1.00 75.00 95 ALA A CA 1
ATOM 749 C C . ALA A 1 95 ? -9.506 8.987 40.244 1.00 75.00 95 ALA A C 1
ATOM 751 O O . ALA A 1 95 ? -8.349 8.575 40.349 1.00 75.00 95 ALA A O 1
ATOM 752 N N . ASN A 1 96 ? -10.573 8.199 40.418 1.00 80.31 96 ASN A N 1
ATOM 753 C CA . ASN A 1 96 ? -10.529 6.821 40.916 1.00 80.31 96 ASN A CA 1
ATOM 754 C C . ASN A 1 96 ? -10.427 5.762 39.801 1.00 80.31 96 ASN A C 1
ATOM 756 O O . ASN A 1 96 ? -10.217 4.589 40.101 1.00 80.31 96 ASN A O 1
ATOM 760 N N . ALA A 1 97 ? -10.551 6.157 38.530 1.00 81.81 97 ALA A N 1
ATOM 761 C CA . ALA A 1 97 ? -10.416 5.266 37.378 1.00 81.81 97 ALA A CA 1
ATOM 762 C C . ALA A 1 97 ? -9.082 4.496 37.397 1.00 81.81 97 ALA A C 1
ATOM 764 O O . ALA A 1 97 ? -8.012 5.087 37.598 1.00 81.81 97 ALA A O 1
ATOM 765 N N . THR A 1 98 ? -9.128 3.185 37.162 1.00 89.25 98 THR A N 1
ATOM 766 C CA . THR A 1 98 ? -7.930 2.337 37.129 1.00 89.25 98 THR A CA 1
ATOM 767 C C . THR A 1 98 ? -7.069 2.632 35.896 1.00 89.25 98 THR A C 1
ATOM 769 O O . THR A 1 98 ? -7.458 3.379 34.995 1.00 89.25 98 THR A O 1
ATOM 772 N N . ILE A 1 99 ? -5.873 2.037 35.833 1.00 88.81 99 ILE A N 1
ATOM 773 C CA . ILE A 1 99 ? -5.010 2.127 34.643 1.00 88.81 99 ILE A CA 1
ATOM 774 C C . ILE A 1 99 ? -5.737 1.547 33.417 1.00 88.81 99 ILE A C 1
ATOM 776 O O . ILE A 1 99 ? -5.777 2.204 32.382 1.00 88.81 99 ILE A O 1
ATOM 780 N N . GLY A 1 100 ? -6.415 0.402 33.570 1.00 92.31 100 GLY A N 1
ATOM 781 C CA . GLY A 1 100 ? -7.202 -0.216 32.499 1.00 92.31 100 GLY A CA 1
ATOM 782 C C . GLY A 1 100 ? -8.387 0.638 32.037 1.00 92.31 100 GLY A C 1
ATOM 783 O O . GLY A 1 100 ? -8.650 0.710 30.841 1.00 92.31 100 GLY A O 1
ATOM 784 N N . ASP A 1 101 ? -9.062 1.359 32.940 1.00 89.94 101 ASP A N 1
ATOM 785 C CA . ASP A 1 101 ? -10.130 2.300 32.559 1.00 89.94 101 ASP A CA 1
ATOM 786 C C . ASP A 1 101 ? -9.579 3.489 31.757 1.00 89.94 101 ASP A C 1
ATOM 788 O O . ASP A 1 101 ? -10.176 3.922 30.771 1.00 89.94 101 ASP A O 1
ATOM 792 N N . LYS A 1 102 ? -8.407 3.999 32.155 1.00 90.31 102 LYS A N 1
ATOM 793 C CA . LYS A 1 102 ? -7.704 5.103 31.482 1.00 90.31 102 LYS A CA 1
ATOM 794 C C . LYS A 1 102 ? -7.172 4.690 30.106 1.00 90.31 102 LYS A C 1
ATOM 796 O O . LYS A 1 102 ? -7.246 5.480 29.168 1.00 90.31 102 LYS A O 1
ATOM 801 N N . GLU A 1 103 ? -6.683 3.462 29.962 1.00 94.69 103 GLU A N 1
ATOM 802 C CA . GLU A 1 103 ? -6.272 2.879 28.678 1.00 94.69 103 GLU A CA 1
ATOM 803 C C . GLU A 1 103 ? -7.478 2.596 27.777 1.00 94.69 103 GLU A C 1
ATOM 805 O O . GLU A 1 103 ? -7.469 2.980 26.610 1.00 94.69 103 GLU A O 1
ATOM 810 N N . LYS A 1 104 ? -8.567 2.046 28.327 1.00 93.94 104 LYS A N 1
ATOM 811 C CA . LYS A 1 104 ? -9.830 1.845 27.606 1.00 93.94 104 LYS A CA 1
ATOM 812 C C . LYS A 1 104 ? -10.432 3.163 27.114 1.00 93.94 104 LYS A C 1
ATOM 814 O O . LYS A 1 104 ? -10.893 3.214 25.979 1.00 93.94 104 LYS A O 1
ATOM 819 N N . LYS A 1 105 ? -10.400 4.236 27.917 1.00 91.94 105 LYS A N 1
ATOM 820 C CA . LYS A 1 105 ? -10.871 5.567 27.491 1.00 91.94 105 LYS A CA 1
ATOM 821 C C . LYS A 1 105 ? -10.032 6.129 26.336 1.00 91.94 105 LYS A C 1
ATOM 823 O O . LYS A 1 105 ? -10.603 6.720 25.427 1.00 91.94 105 LYS A O 1
ATOM 828 N N . LYS A 1 106 ? -8.708 5.924 26.345 1.00 94.50 106 LYS A N 1
ATOM 829 C CA . LYS A 1 106 ? -7.843 6.294 25.209 1.00 94.50 106 LYS A CA 1
ATOM 830 C C . LYS A 1 106 ? -8.193 5.498 23.959 1.00 94.50 106 LYS A C 1
ATOM 832 O O . LYS A 1 106 ? -8.492 6.111 22.952 1.00 94.50 106 LYS A O 1
ATOM 837 N N . LEU A 1 107 ? -8.262 4.170 24.064 1.00 94.75 107 LEU A N 1
ATOM 838 C CA . LEU A 1 107 ? -8.592 3.287 22.943 1.00 94.75 107 LEU A CA 1
ATOM 839 C C . LEU A 1 107 ? -9.964 3.607 22.328 1.00 94.75 107 LEU A C 1
ATOM 841 O O . LEU A 1 107 ? -10.109 3.541 21.114 1.00 94.75 107 LEU A O 1
ATOM 845 N N . LEU A 1 108 ? -10.959 3.986 23.137 1.00 95.50 108 LEU A N 1
ATOM 846 C CA . LEU A 1 108 ? -12.239 4.486 22.624 1.00 95.50 108 LEU A CA 1
ATOM 847 C C . LEU A 1 108 ? -12.063 5.802 21.855 1.00 95.50 108 LEU A C 1
ATOM 849 O O . LEU A 1 108 ? -12.540 5.897 20.733 1.00 95.50 108 LEU A O 1
ATOM 853 N N . GLY A 1 109 ? -11.307 6.764 22.391 1.00 94.88 109 GLY A N 1
ATOM 854 C CA . GLY A 1 109 ? -10.968 7.998 21.674 1.00 94.88 109 GLY A CA 1
ATOM 855 C C . GLY A 1 109 ? -10.170 7.762 20.382 1.00 94.88 109 GLY A C 1
ATOM 856 O O . GLY A 1 109 ? -10.423 8.425 19.382 1.00 94.88 109 GLY A O 1
ATOM 857 N N . ASP A 1 110 ? -9.250 6.798 20.365 1.00 94.94 110 ASP A N 1
ATOM 858 C CA . ASP A 1 110 ? -8.472 6.425 19.176 1.00 94.94 110 ASP A CA 1
ATOM 859 C C . ASP A 1 110 ? -9.369 5.783 18.095 1.00 94.94 110 ASP A C 1
ATOM 861 O O . ASP A 1 110 ? -9.153 6.005 16.906 1.00 94.94 110 ASP A O 1
ATOM 865 N N . LEU A 1 111 ? -10.410 5.037 18.496 1.00 93.56 111 LEU A N 1
ATOM 866 C CA . LEU A 1 111 ? -11.439 4.495 17.596 1.00 93.56 111 LEU A CA 1
ATOM 867 C C . LEU A 1 111 ? -12.451 5.559 17.133 1.00 93.56 111 LEU A C 1
ATOM 869 O O . LEU A 1 111 ? -12.895 5.510 15.992 1.00 93.56 111 LEU A O 1
ATOM 873 N N . GLU A 1 112 ? -12.807 6.523 17.984 1.00 94.12 112 GLU A N 1
ATOM 874 C CA . GLU A 1 112 ? -13.691 7.653 17.646 1.00 94.12 112 GLU A CA 1
ATOM 875 C C . GLU A 1 112 ? -13.034 8.643 16.667 1.00 94.12 112 GLU A C 1
ATOM 877 O O . GLU A 1 112 ? -13.734 9.305 15.905 1.00 94.12 112 GLU A O 1
ATOM 882 N N . ASN A 1 113 ? -11.698 8.731 16.663 1.00 92.69 113 ASN A N 1
ATOM 883 C CA . ASN A 1 113 ? -10.916 9.527 15.708 1.00 92.69 113 ASN A CA 1
ATOM 884 C C . ASN A 1 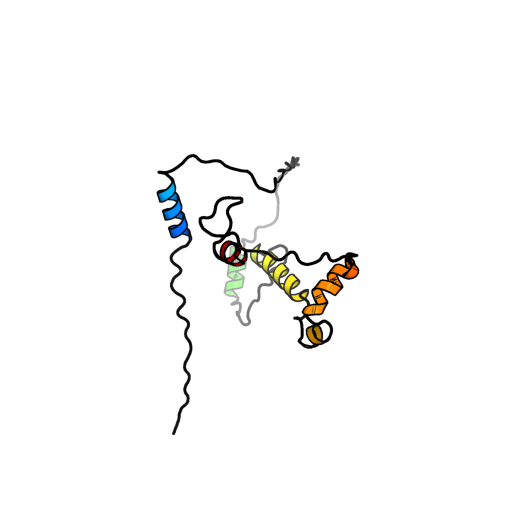113 ? -10.439 8.719 14.481 1.00 92.69 113 ASN A C 1
ATOM 886 O O . ASN A 1 113 ? -9.678 9.247 13.669 1.00 92.69 113 ASN A O 1
ATOM 890 N N . LEU A 1 114 ? -10.842 7.452 14.339 1.00 91.75 114 LEU A N 1
ATOM 891 C CA . LEU A 1 114 ? -10.459 6.629 13.194 1.00 91.75 114 LEU A CA 1
ATOM 892 C C . LEU A 1 114 ? -11.270 7.037 11.954 1.00 91.75 114 LEU A C 1
ATOM 894 O O . LEU A 1 114 ? -12.499 7.015 11.971 1.00 91.75 114 LEU A O 1
ATOM 898 N N . GLU A 1 115 ? -10.578 7.392 10.870 1.00 89.19 115 GLU A N 1
ATOM 899 C CA . GLU A 1 115 ? -11.218 7.693 9.585 1.00 89.19 115 GLU A CA 1
ATOM 900 C C . GLU A 1 115 ? -11.966 6.466 9.032 1.00 89.19 115 GLU A C 1
ATOM 902 O O . GLU A 1 115 ? -11.544 5.320 9.209 1.00 89.19 115 GLU A O 1
ATOM 907 N N . GLU A 1 116 ? -13.087 6.706 8.345 1.00 86.12 116 GLU A N 1
ATOM 908 C CA . GLU A 1 116 ? -13.890 5.639 7.745 1.00 86.12 116 GLU A CA 1
ATOM 909 C C . GLU A 1 116 ? -13.093 4.885 6.662 1.00 86.12 116 GLU A C 1
ATOM 911 O O . GLU A 1 116 ? -12.306 5.467 5.913 1.00 86.12 116 GLU A O 1
ATOM 916 N N . GLY A 1 117 ? -13.267 3.561 6.604 1.00 86.19 117 GLY A N 1
ATOM 917 C CA . GLY A 1 117 ? -12.431 2.675 5.791 1.00 86.19 117 GLY A CA 1
ATOM 918 C C . GLY A 1 117 ? -12.460 2.989 4.289 1.00 86.19 117 GLY A C 1
ATOM 919 O O . GLY A 1 117 ? -13.482 3.384 3.732 1.00 86.19 117 GLY A O 1
ATOM 920 N N . THR A 1 118 ? -11.333 2.759 3.607 1.00 89.94 118 THR A N 1
ATOM 921 C CA . THR A 1 118 ? -11.164 3.057 2.175 1.00 89.94 118 THR A CA 1
ATOM 922 C C . THR A 1 118 ? -12.200 2.344 1.302 1.00 89.94 118 THR A C 1
ATOM 924 O O . THR A 1 118 ? -12.148 1.126 1.128 1.00 89.94 118 THR A O 1
ATOM 927 N N . THR A 1 119 ? -13.113 3.115 0.712 1.00 93.19 119 THR A N 1
ATOM 928 C CA . THR A 1 119 ? -14.182 2.617 -0.166 1.00 93.19 119 THR A CA 1
ATOM 929 C C . THR A 1 119 ? -13.681 2.253 -1.567 1.00 93.19 119 THR A C 1
ATOM 931 O O . THR A 1 119 ? -12.679 2.789 -2.044 1.00 93.19 119 THR A O 1
ATOM 934 N N . GLU A 1 120 ? -14.421 1.408 -2.292 1.00 92.50 120 GLU A N 1
ATOM 935 C CA . GLU A 1 120 ? -14.123 1.072 -3.698 1.00 92.50 120 GLU A CA 1
ATOM 936 C C . GLU A 1 120 ? -14.061 2.321 -4.600 1.00 92.50 120 GLU A C 1
ATOM 938 O O . GLU A 1 120 ? -13.186 2.435 -5.460 1.00 92.50 120 GLU A O 1
ATOM 943 N N . GLU A 1 121 ? -14.908 3.326 -4.340 1.00 93.25 121 GLU A N 1
ATOM 944 C CA . GLU A 1 121 ? -14.8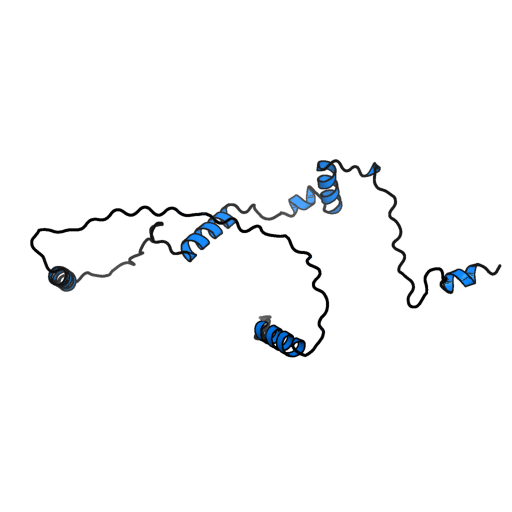73 4.625 -5.028 1.00 93.25 121 GLU A CA 1
ATOM 945 C C . GLU A 1 121 ? -13.549 5.388 -4.857 1.00 93.25 121 GLU A C 1
ATOM 947 O O . GLU A 1 121 ? -13.238 6.291 -5.640 1.00 93.25 121 GLU A O 1
ATOM 952 N N . SER A 1 122 ? -12.792 5.095 -3.800 1.00 92.44 122 SER A N 1
ATOM 953 C CA . SER A 1 122 ? -11.496 5.723 -3.529 1.00 92.44 122 SER A CA 1
ATOM 954 C C . SER A 1 122 ? -10.429 5.149 -4.463 1.00 92.44 122 SER A C 1
ATOM 956 O O . SER A 1 122 ? -9.674 5.905 -5.076 1.00 92.44 122 SER A O 1
ATOM 958 N N . TYR A 1 123 ? -10.450 3.831 -4.682 1.00 93.62 123 TYR A N 1
ATOM 959 C CA . TYR A 1 123 ? -9.618 3.150 -5.681 1.00 93.62 123 TYR A CA 1
ATOM 960 C C . TYR A 1 123 ? -10.034 3.484 -7.121 1.00 93.62 123 TYR A C 1
ATOM 962 O O . TYR A 1 123 ? -9.175 3.621 -7.989 1.00 93.62 123 TYR A O 1
ATOM 970 N N . ALA A 1 124 ? -11.330 3.693 -7.380 1.00 93.56 124 ALA A N 1
ATOM 971 C CA . ALA A 1 124 ? -11.810 4.175 -8.678 1.00 93.56 124 ALA A CA 1
ATOM 972 C C . ALA A 1 124 ? -11.327 5.607 -8.993 1.00 93.56 124 ALA A C 1
ATOM 974 O O . ALA A 1 124 ? -11.057 5.928 -10.151 1.00 93.56 124 ALA A O 1
ATOM 975 N N . ARG A 1 125 ? -11.188 6.466 -7.970 1.00 93.38 125 ARG A N 1
ATOM 976 C CA . ARG A 1 125 ? -10.628 7.824 -8.098 1.00 93.38 125 ARG A CA 1
ATOM 977 C C . ARG A 1 125 ? -9.104 7.837 -8.234 1.00 93.38 125 ARG A C 1
ATOM 979 O O . ARG A 1 125 ? -8.583 8.663 -8.980 1.00 93.38 125 ARG A O 1
ATOM 986 N N . VAL A 1 126 ? -8.392 6.949 -7.535 1.00 93.69 126 VAL A N 1
ATOM 987 C CA . VAL A 1 126 ? -6.926 6.823 -7.609 1.00 93.69 126 VAL A CA 1
ATOM 988 C C . VAL A 1 126 ? -6.528 5.347 -7.774 1.00 93.69 126 VAL A C 1
ATOM 990 O O . VAL A 1 126 ? -6.295 4.658 -6.778 1.00 93.69 126 VAL A O 1
ATOM 993 N N . PRO A 1 127 ? -6.404 4.853 -9.023 1.00 94.44 127 PRO A N 1
ATOM 994 C CA . PRO A 1 127 ? -5.963 3.487 -9.303 1.00 94.44 127 PRO A CA 1
ATOM 995 C C . PRO A 1 127 ? -4.587 3.173 -8.706 1.00 94.44 127 PRO A C 1
ATOM 997 O O . PRO A 1 127 ? -3.710 4.045 -8.646 1.00 94.44 127 PRO A O 1
ATOM 1000 N N . VAL A 1 128 ? -4.378 1.918 -8.303 1.00 94.06 128 VAL A N 1
ATOM 1001 C CA . VAL A 1 128 ? -3.188 1.453 -7.561 1.00 94.06 128 VAL A CA 1
ATOM 1002 C C . VAL A 1 128 ? -1.891 1.699 -8.345 1.00 94.06 128 VAL A C 1
ATOM 1004 O O . VAL A 1 128 ? -0.880 2.112 -7.776 1.00 94.06 128 VAL A O 1
ATOM 1007 N N . GLU A 1 129 ? -1.939 1.546 -9.666 1.00 94.44 129 GLU A N 1
ATOM 1008 C CA . GLU A 1 129 ? -0.851 1.811 -10.614 1.00 94.44 129 GLU A CA 1
ATOM 1009 C C . GLU A 1 129 ? -0.451 3.296 -10.660 1.00 94.44 129 GLU A C 1
ATOM 1011 O O . GLU A 1 129 ? 0.673 3.640 -11.039 1.00 94.44 129 GLU A O 1
ATOM 1016 N N . SER A 1 130 ? -1.370 4.191 -10.286 1.00 92.88 130 SER A N 1
ATOM 1017 C CA . SER A 1 130 ? -1.164 5.642 -10.275 1.00 92.88 130 SER A CA 1
ATOM 1018 C C . SER A 1 130 ? -0.759 6.180 -8.899 1.00 92.88 130 SER A C 1
ATOM 1020 O O . SER A 1 130 ? 0.038 7.118 -8.835 1.00 92.88 130 SER A O 1
ATOM 1022 N N . PHE A 1 131 ? -1.239 5.563 -7.812 1.00 94.44 131 PHE A N 1
ATOM 1023 C CA . PHE A 1 131 ? -1.090 6.043 -6.433 1.00 94.44 131 PHE A CA 1
ATOM 1024 C C . PHE A 1 131 ? 0.368 6.334 -6.047 1.00 94.44 131 PHE A C 1
ATOM 1026 O O . PHE A 1 131 ? 0.706 7.462 -5.682 1.00 94.44 131 PHE A O 1
ATOM 1033 N N . GLY A 1 132 ? 1.260 5.348 -6.200 1.00 94.00 132 GLY A N 1
ATOM 1034 C CA . GLY A 1 132 ? 2.677 5.508 -5.850 1.00 94.00 132 GLY A CA 1
ATOM 1035 C C . GLY A 1 132 ? 3.371 6.605 -6.663 1.00 94.00 132 GLY A C 1
ATOM 1036 O O . GLY A 1 132 ? 4.209 7.336 -6.139 1.00 94.00 132 GLY A O 1
ATOM 1037 N N . ALA A 1 133 ? 2.973 6.786 -7.925 1.00 93.00 133 ALA A N 1
ATOM 1038 C CA . ALA A 1 133 ? 3.514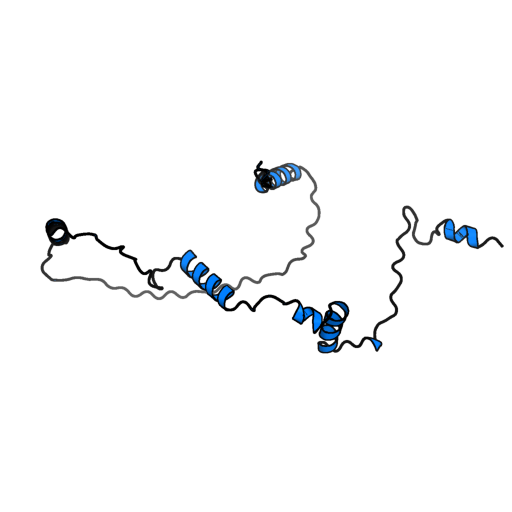 7.840 -8.774 1.00 93.00 133 ALA A CA 1
ATOM 1039 C C . ALA A 1 133 ? 2.978 9.237 -8.417 1.00 93.00 133 ALA A C 1
ATOM 1041 O O . ALA A 1 133 ? 3.715 10.215 -8.540 1.00 93.00 133 ALA A O 1
ATOM 1042 N N . ALA A 1 134 ? 1.725 9.344 -7.968 1.00 94.00 134 ALA A N 1
ATOM 1043 C CA . ALA A 1 134 ? 1.153 10.596 -7.478 1.00 94.00 134 ALA A CA 1
ATOM 1044 C C . ALA A 1 134 ? 1.825 11.044 -6.168 1.00 94.00 134 ALA A C 1
ATOM 1046 O O . ALA A 1 134 ? 2.207 12.209 -6.046 1.00 94.00 134 ALA A O 1
ATOM 1047 N N . LEU A 1 135 ? 2.058 10.108 -5.240 1.00 95.12 135 LEU A N 1
ATOM 1048 C CA . LEU A 1 135 ? 2.794 10.353 -3.998 1.00 95.12 135 LEU A CA 1
ATOM 1049 C C . LEU A 1 135 ? 4.228 10.833 -4.276 1.00 95.12 135 LEU A C 1
ATOM 1051 O O . LEU A 1 135 ? 4.629 11.897 -3.807 1.00 95.12 135 LEU A O 1
ATOM 1055 N N . LEU A 1 136 ? 4.981 10.093 -5.097 1.00 94.31 136 LEU A N 1
ATOM 1056 C CA . LEU A 1 136 ? 6.359 10.444 -5.451 1.00 94.31 136 LEU A CA 1
ATOM 1057 C C . LEU A 1 136 ? 6.451 11.781 -6.212 1.00 94.31 136 LEU A C 1
ATOM 1059 O O . LEU A 1 136 ? 7.385 12.548 -5.976 1.00 94.31 136 LEU A O 1
ATOM 1063 N N . ARG A 1 137 ? 5.459 12.123 -7.047 1.00 94.44 137 ARG A N 1
ATOM 1064 C CA . ARG A 1 137 ? 5.354 13.455 -7.671 1.00 94.44 137 ARG A CA 1
ATOM 1065 C C . ARG A 1 137 ? 5.208 14.572 -6.632 1.00 94.44 137 ARG A C 1
ATOM 1067 O O . ARG A 1 137 ? 5.821 15.624 -6.796 1.00 94.44 137 ARG A O 1
ATOM 1074 N N . GLY A 1 138 ? 4.452 14.346 -5.555 1.00 94.62 138 GLY A N 1
ATOM 1075 C CA . GLY A 1 138 ? 4.380 15.266 -4.411 1.00 94.62 138 GLY A CA 1
ATOM 1076 C C . GLY A 1 138 ? 5.721 15.441 -3.685 1.00 94.62 138 GLY A C 1
ATOM 1077 O O . GLY A 1 138 ? 5.994 16.507 -3.143 1.00 94.62 138 GLY A O 1
ATOM 1078 N N . MET A 1 139 ? 6.591 14.428 -3.744 1.00 95.00 139 MET A N 1
ATOM 1079 C CA . MET A 1 139 ? 7.966 14.455 -3.224 1.00 95.00 139 MET A CA 1
ATOM 1080 C C . MET A 1 139 ? 8.998 14.997 -4.238 1.00 95.00 139 MET A C 1
ATOM 1082 O O . MET A 1 139 ? 10.197 14.952 -3.972 1.00 95.00 139 MET A O 1
ATOM 1086 N N . GLY A 1 140 ? 8.560 15.504 -5.397 1.00 93.50 140 GLY A N 1
ATOM 1087 C CA . GLY A 1 140 ? 9.427 16.098 -6.423 1.00 93.50 140 GLY A CA 1
ATOM 1088 C C . GLY A 1 140 ? 10.077 15.114 -7.405 1.00 93.50 140 GLY A C 1
ATOM 1089 O O . GLY A 1 140 ? 10.898 15.536 -8.218 1.00 93.50 140 GLY A O 1
ATOM 1090 N N . TRP A 1 141 ? 9.725 13.824 -7.376 1.00 92.69 141 TRP A N 1
ATOM 1091 C CA . TRP A 1 141 ? 10.177 12.860 -8.389 1.00 92.69 141 TRP A CA 1
ATOM 1092 C C . TRP A 1 141 ? 9.412 13.036 -9.707 1.00 92.69 141 TRP A C 1
ATOM 1094 O O . TRP A 1 141 ? 8.197 13.250 -9.724 1.00 92.69 141 TRP A O 1
ATOM 1104 N N . ASN A 1 142 ? 10.132 12.908 -10.822 1.00 88.00 142 ASN A N 1
ATOM 1105 C CA . ASN A 1 142 ? 9.586 12.948 -12.173 1.00 88.00 142 ASN A CA 1
ATOM 1106 C C . ASN A 1 142 ? 9.949 11.652 -12.913 1.00 88.00 142 ASN A C 1
ATOM 1108 O O . ASN A 1 142 ? 11.119 11.277 -12.949 1.00 88.00 142 ASN A O 1
ATOM 1112 N N . LYS A 1 143 ? 8.958 11.021 -13.555 1.00 81.81 143 LYS A N 1
ATOM 1113 C CA . LYS A 1 143 ? 9.116 9.784 -14.344 1.00 81.81 143 LYS A CA 1
ATOM 1114 C C . LYS A 1 143 ? 10.123 9.927 -15.488 1.00 81.81 143 LYS A C 1
ATOM 1116 O O . LYS A 1 143 ? 10.762 8.961 -15.874 1.00 81.81 143 LYS A O 1
ATOM 1121 N N . GLU A 1 144 ? 10.286 11.135 -16.024 1.00 82.81 144 GLU A N 1
ATOM 1122 C CA . GLU A 1 144 ? 11.244 11.427 -17.102 1.00 82.81 144 GLU A CA 1
ATOM 1123 C C . GLU A 1 144 ? 12.713 11.316 -16.645 1.00 82.81 144 GLU A C 1
ATOM 1125 O O . GLU A 1 144 ? 13.613 11.259 -17.479 1.00 82.81 144 GLU A O 1
ATOM 1130 N N . ALA A 1 145 ? 12.964 11.274 -15.330 1.00 76.62 145 ALA A N 1
ATOM 1131 C CA . ALA A 1 145 ? 14.283 11.048 -14.740 1.00 76.62 145 ALA A CA 1
ATOM 1132 C C . ALA A 1 145 ? 14.542 9.572 -14.366 1.00 76.62 145 ALA A C 1
ATOM 1134 O O . ALA A 1 145 ? 15.605 9.262 -13.814 1.00 76.62 145 ALA A O 1
ATOM 1135 N N . ASP A 1 146 ? 13.601 8.661 -14.643 1.00 80.44 146 ASP A N 1
ATOM 1136 C CA . ASP A 1 146 ? 13.798 7.234 -14.402 1.00 80.44 146 ASP A CA 1
ATOM 1137 C C . ASP A 1 146 ? 14.862 6.669 -15.349 1.00 80.44 146 ASP A C 1
ATOM 1139 O O . ASP A 1 146 ? 14.792 6.788 -16.572 1.00 80.44 146 ASP A O 1
ATOM 1143 N N . LYS A 1 147 ? 15.865 6.015 -14.762 1.00 80.62 147 LYS A N 1
ATOM 1144 C CA . LYS A 1 147 ? 16.872 5.256 -15.508 1.00 80.62 147 LYS A CA 1
ATOM 1145 C C . LYS A 1 147 ? 16.249 3.968 -16.040 1.00 80.62 147 LYS A C 1
ATOM 1147 O O . LYS A 1 147 ? 15.366 3.396 -15.398 1.00 80.62 147 LYS A O 1
ATOM 1152 N N . GLU A 1 148 ? 16.756 3.477 -17.170 1.00 81.00 148 GLU A N 1
ATOM 1153 C CA . GLU A 1 148 ? 16.373 2.161 -17.688 1.00 81.00 148 GLU A CA 1
ATOM 1154 C C . GLU A 1 148 ? 16.533 1.082 -16.604 1.00 81.00 148 GLU A C 1
ATOM 1156 O O . GLU A 1 148 ? 17.490 1.086 -15.823 1.00 81.00 148 GLU A O 1
ATOM 1161 N N . ARG A 1 149 ? 15.569 0.156 -16.530 1.00 82.56 149 ARG A N 1
ATOM 1162 C CA . ARG A 1 149 ? 15.609 -0.933 -15.551 1.00 82.56 149 ARG A CA 1
ATOM 1163 C C . ARG A 1 149 ? 16.700 -1.929 -15.928 1.00 82.56 149 ARG A C 1
ATOM 1165 O O . ARG A 1 149 ? 16.495 -2.766 -16.802 1.00 82.56 149 ARG A O 1
ATOM 1172 N N . GLU A 1 150 ? 17.812 -1.874 -15.203 1.00 86.38 150 GLU A N 1
ATOM 1173 C CA . GLU A 1 150 ? 18.857 -2.898 -15.228 1.00 86.38 150 GLU A CA 1
ATOM 1174 C C . GLU A 1 150 ? 18.258 -4.302 -15.049 1.00 86.38 150 GLU A C 1
ATOM 1176 O O . GLU A 1 150 ? 17.666 -4.628 -14.016 1.00 86.38 150 GLU A O 1
ATOM 1181 N N . GLU A 1 151 ? 18.412 -5.148 -16.069 1.00 87.31 151 GLU A N 1
ATOM 1182 C CA . GLU A 1 151 ? 17.935 -6.529 -16.043 1.00 87.31 151 GLU A CA 1
ATOM 1183 C C . GLU A 1 151 ? 18.699 -7.333 -14.980 1.00 87.31 151 GLU A C 1
ATOM 1185 O O . GLU A 1 151 ? 19.882 -7.652 -15.155 1.00 87.31 151 GLU A O 1
ATOM 1190 N N . THR A 1 152 ? 18.012 -7.732 -13.908 1.00 87.69 152 THR A N 1
ATOM 1191 C CA . THR A 1 152 ? 18.562 -8.505 -12.784 1.00 87.69 152 THR A CA 1
ATOM 1192 C C . THR A 1 152 ? 18.884 -9.954 -13.167 1.00 87.69 152 THR A C 1
ATOM 1194 O O . THR A 1 152 ? 18.215 -10.912 -12.782 1.00 87.69 152 THR A O 1
ATOM 1197 N N . LYS A 1 153 ? 19.965 -10.128 -13.933 1.00 84.62 153 LYS A N 1
ATOM 1198 C CA . LYS A 1 153 ? 20.484 -11.431 -14.362 1.00 84.62 153 LYS A CA 1
ATOM 1199 C C . LYS A 1 153 ? 20.876 -12.271 -13.131 1.00 84.62 153 LYS A C 1
ATOM 1201 O O . LYS A 1 153 ? 21.738 -11.836 -12.361 1.00 84.62 153 LYS A O 1
ATOM 1206 N N . PRO A 1 154 ? 20.285 -13.464 -12.922 1.00 85.06 154 PRO A N 1
ATOM 1207 C CA . PRO A 1 154 ? 20.603 -14.298 -11.768 1.00 85.06 154 PRO A CA 1
ATOM 1208 C C . PRO A 1 154 ? 22.059 -14.773 -11.829 1.00 85.06 154 PRO A C 1
ATOM 1210 O O . PRO A 1 154 ? 22.587 -15.083 -12.900 1.00 85.06 154 PRO A O 1
ATOM 1213 N N . ARG A 1 155 ? 22.717 -14.854 -10.667 1.00 84.62 155 ARG A N 1
ATOM 1214 C CA . ARG A 1 155 ? 24.080 -15.397 -10.572 1.00 84.62 155 ARG A CA 1
ATOM 1215 C C . ARG A 1 155 ? 24.057 -16.886 -10.921 1.00 84.62 155 ARG A C 1
ATOM 1217 O O . ARG A 1 155 ? 23.266 -17.637 -10.359 1.00 84.62 155 ARG A O 1
ATOM 1224 N N . ALA A 1 156 ? 24.935 -17.307 -11.829 1.00 84.00 156 ALA A N 1
ATOM 1225 C CA . ALA A 1 156 ? 25.071 -18.714 -12.190 1.00 84.00 156 ALA A CA 1
ATOM 1226 C C . ALA A 1 156 ? 25.568 -19.537 -10.988 1.00 84.00 156 ALA A C 1
ATOM 1228 O O . ALA A 1 156 ? 26.544 -19.168 -10.331 1.00 84.00 156 ALA A O 1
ATOM 1229 N N . SER A 1 157 ? 24.901 -20.654 -10.704 1.00 84.31 157 SER A N 1
ATOM 1230 C CA . SER A 1 157 ? 25.293 -21.576 -9.639 1.00 84.31 157 SER A CA 1
ATOM 1231 C C . SER A 1 157 ? 26.625 -22.263 -9.958 1.00 84.31 157 SER A C 1
ATOM 1233 O O . SER A 1 157 ? 26.917 -22.574 -11.111 1.00 84.31 157 SER A O 1
ATOM 1235 N N . LEU A 1 158 ? 27.435 -22.493 -8.916 1.00 87.31 158 LEU A N 1
ATOM 1236 C CA . LEU A 1 158 ? 28.736 -23.184 -8.975 1.00 87.31 158 LEU A CA 1
ATOM 1237 C C . LEU A 1 158 ? 29.777 -22.571 -9.943 1.00 87.31 158 LEU A C 1
ATOM 1239 O O . LEU A 1 158 ? 30.801 -23.194 -10.217 1.00 87.31 158 LEU A O 1
ATOM 1243 N N . LEU A 1 159 ? 29.550 -21.352 -10.442 1.00 87.12 159 LEU A N 1
ATOM 1244 C CA . LEU A 1 159 ? 30.397 -20.702 -11.439 1.00 87.12 159 LEU A CA 1
ATOM 1245 C C . LEU A 1 159 ? 31.232 -19.580 -10.803 1.00 87.12 159 LEU A C 1
ATOM 1247 O O . LEU A 1 159 ? 30.695 -18.662 -10.185 1.00 87.12 159 LEU A O 1
ATOM 1251 N N . GLY A 1 160 ? 32.557 -19.652 -10.960 1.00 88.38 160 GLY A N 1
ATOM 1252 C CA . GLY A 1 160 ? 33.477 -18.625 -10.464 1.00 88.38 160 GLY A CA 1
ATOM 1253 C C . GLY A 1 160 ? 33.312 -17.278 -11.178 1.00 88.38 160 GLY A C 1
ATOM 1254 O O . GLY A 1 160 ? 32.874 -17.216 -12.329 1.00 88.38 160 GLY A O 1
ATOM 1255 N N . LEU A 1 161 ? 33.700 -16.186 -10.510 1.00 86.94 161 LEU A N 1
ATOM 1256 C CA . LEU A 1 161 ? 33.659 -14.840 -11.091 1.00 86.94 161 LEU A CA 1
ATOM 1257 C C . LEU A 1 161 ? 34.468 -14.790 -12.401 1.00 86.94 161 LEU A C 1
ATOM 1259 O O . LEU A 1 161 ? 35.634 -15.172 -12.437 1.00 86.94 161 LEU A O 1
ATOM 1263 N N . GLY A 1 162 ? 33.835 -14.330 -13.484 1.00 84.62 162 GLY A N 1
ATOM 1264 C CA . GLY A 1 162 ? 34.434 -14.247 -14.823 1.00 84.62 162 GLY A CA 1
ATOM 1265 C C . GLY A 1 162 ? 34.329 -15.518 -15.681 1.00 84.62 162 GLY A C 1
ATOM 1266 O O . GLY A 1 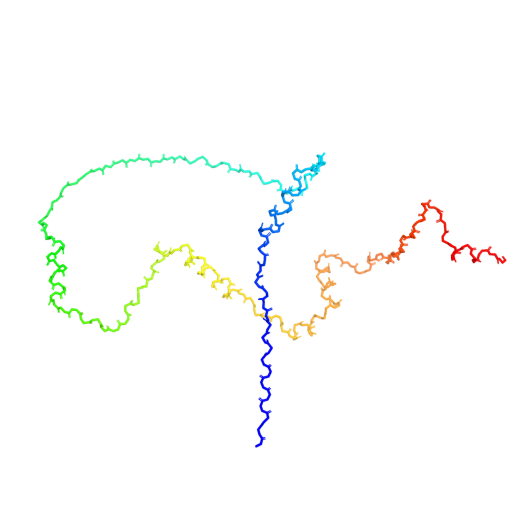162 ? 34.504 -15.431 -16.900 1.00 84.62 162 GLY A O 1
ATOM 1267 N N . ALA A 1 163 ? 33.989 -16.676 -15.105 1.00 86.81 163 ALA A N 1
ATOM 1268 C CA . ALA A 1 163 ? 33.682 -17.876 -15.883 1.00 86.81 163 ALA A CA 1
ATOM 1269 C C . ALA A 1 163 ? 32.302 -17.752 -16.565 1.00 86.81 163 ALA A C 1
ATOM 1271 O O . ALA A 1 163 ? 31.417 -17.036 -16.094 1.00 86.81 163 ALA A O 1
ATOM 1272 N N . LYS A 1 164 ? 32.125 -18.415 -17.716 1.00 83.06 164 LYS A N 1
ATOM 1273 C CA . LYS A 1 164 ? 30.970 -18.214 -18.614 1.00 83.06 164 LYS A CA 1
ATOM 1274 C C . LYS A 1 164 ? 30.089 -19.466 -18.691 1.00 83.06 164 LYS A C 1
ATOM 1276 O O . LYS A 1 164 ? 30.635 -20.559 -18.835 1.00 83.06 164 LYS A O 1
ATOM 1281 N N . PRO A 1 165 ? 28.750 -19.337 -18.640 1.00 81.19 165 PRO A N 1
ATOM 1282 C CA . PRO A 1 165 ? 27.848 -20.477 -18.766 1.00 81.19 165 PRO A CA 1
ATOM 1283 C C . PRO A 1 165 ? 27.918 -21.098 -20.170 1.00 81.19 165 PRO A C 1
ATOM 1285 O O . PRO A 1 165 ? 28.076 -20.400 -21.175 1.00 81.19 165 PRO A O 1
ATOM 1288 N N . LEU A 1 166 ? 27.733 -22.420 -20.249 1.00 73.88 166 LEU A N 1
ATOM 1289 C CA . LEU A 1 166 ? 27.820 -23.203 -21.494 1.00 73.88 166 LEU A CA 1
ATOM 1290 C C . LEU A 1 166 ? 26.887 -22.681 -22.607 1.00 73.88 166 LEU A C 1
ATOM 1292 O O . LEU A 1 166 ? 27.254 -22.686 -23.783 1.00 73.88 166 LEU A O 1
ATOM 1296 N N . SER A 1 167 ? 25.722 -22.141 -22.235 1.00 71.94 167 SER A N 1
ATOM 1297 C CA . SER A 1 167 ? 24.745 -21.522 -23.144 1.00 71.94 167 SER A CA 1
ATOM 1298 C C . SER A 1 167 ? 25.266 -20.284 -23.891 1.00 71.94 167 SER A C 1
ATOM 1300 O O . SER A 1 167 ? 24.758 -19.964 -24.967 1.00 71.94 167 SER A O 1
ATOM 1302 N N . GLN A 1 168 ? 26.287 -19.599 -23.363 1.00 64.69 168 GLN A N 1
ATOM 1303 C CA . GLN A 1 168 ? 26.977 -18.497 -24.044 1.00 64.69 168 GLN A CA 1
ATOM 1304 C C . GLN A 1 168 ? 28.178 -18.969 -24.876 1.00 64.69 168 GLN A C 1
ATOM 1306 O O . GLN A 1 168 ? 28.540 -18.302 -25.843 1.00 64.69 168 GLN A O 1
ATOM 1311 N N . LEU A 1 169 ? 28.782 -20.114 -24.541 1.00 62.31 169 LEU A N 1
ATOM 1312 C CA . LEU A 1 169 ? 29.924 -20.668 -25.278 1.00 62.31 169 LEU A CA 1
ATOM 1313 C C . LEU A 1 169 ? 29.495 -21.274 -26.623 1.00 62.31 169 LEU A C 1
ATOM 1315 O O . LEU A 1 169 ? 30.128 -21.004 -27.642 1.00 62.31 169 LEU A O 1
ATOM 1319 N N . SER A 1 170 ? 28.372 -22.002 -26.655 1.00 63.47 170 SER A N 1
ATOM 1320 C CA . SER A 1 170 ? 27.841 -22.628 -27.881 1.00 63.47 170 SER A CA 1
ATOM 1321 C C . SER A 1 170 ? 27.572 -21.632 -29.024 1.00 63.47 170 SER A C 1
ATOM 1323 O O . SER A 1 170 ? 27.776 -21.969 -30.188 1.00 63.47 170 SER A O 1
ATOM 1325 N N . ARG A 1 171 ? 27.181 -20.386 -28.718 1.00 63.00 171 ARG A N 1
ATOM 1326 C CA . ARG A 1 171 ? 26.838 -19.364 -29.729 1.00 63.00 171 ARG A CA 1
ATOM 1327 C C . ARG A 1 171 ? 28.038 -18.783 -30.489 1.00 63.00 171 ARG A C 1
ATOM 1329 O O . ARG A 1 171 ? 27.826 -18.012 -31.418 1.00 63.00 171 ARG A O 1
ATOM 1336 N N . ARG A 1 172 ? 29.277 -19.096 -30.090 1.00 62.34 172 ARG A N 1
ATOM 1337 C CA . ARG A 1 172 ? 30.505 -18.480 -30.633 1.00 62.34 172 ARG A CA 1
ATOM 1338 C C . ARG A 1 172 ? 31.274 -19.383 -31.612 1.00 62.34 172 ARG A C 1
ATOM 1340 O O . ARG A 1 172 ? 32.428 -19.102 -31.912 1.00 62.34 172 ARG A O 1
ATOM 1347 N N . SER A 1 173 ? 30.647 -20.465 -32.075 1.00 59.53 173 SER A N 1
ATOM 1348 C CA . SER A 1 173 ? 31.206 -21.429 -33.031 1.00 59.53 173 SER A CA 1
ATOM 1349 C C . SER A 1 173 ? 30.453 -21.357 -34.363 1.00 59.53 173 SER A C 1
ATOM 1351 O O . SER A 1 173 ? 29.561 -22.171 -34.619 1.00 59.53 173 SER A O 1
ATOM 1353 N N . LYS A 1 174 ? 30.757 -20.337 -35.172 1.00 49.56 174 LYS A N 1
ATOM 1354 C CA . LYS A 1 174 ? 30.311 -20.201 -36.565 1.00 49.56 174 LYS A CA 1
ATOM 1355 C C . LYS A 1 174 ? 31.202 -19.223 -37.326 1.00 49.56 174 LYS A C 1
ATOM 1357 O O . LYS A 1 174 ? 31.732 -18.314 -36.650 1.00 49.56 174 LYS A O 1
#

InterPro domains:
  IPR026822 Spp2/MOS2, G-patch domain [PF12656] (118-166)
  IPR045166 Pre-mRNA-splicing factor Spp2-like [PTHR15818] (8-168)

Foldseek 3Di:
DDDPPPPPPPDPDPDPPDVVVVVVVVVVVPVPDDDDDDDPPDDDDDDDDDDDDDDDDDDDDDDDDDDPDVVNVVVVVVVVPPDPDDDPDDDQDPVRQDPVSVVVVVVVVVVVPDDDDDDPVNCVVAPPVRVVVVVVVVVVDDPVPDDPDDDPDDDDPPADPPGDDPVVVVVPDD

Radius of gyration: 36.76 Å; chains: 1; bounding box: 72×53×107 Å